Protein AF-A0A2N5C6W9-F1 (afdb_monomer)

Foldseek 3Di:
DDLLVVLVHDLVLLCQLCVVVLVVDDPVVSVVVSNVVSPDPDDSVVSNVVVVVVVVVVVLLVVLVVQLVVCLVPQAQWWKAFLVRHTQAGDDSVVQWGQHPVGTDHSDSVVSSCCVVRRMDTHHPPPD

Structure (mmCIF, N/CA/C/O backbone):
data_AF-A0A2N5C6W9-F1
#
_entry.id   AF-A0A2N5C6W9-F1
#
loop_
_atom_site.group_PDB
_atom_site.id
_atom_site.type_symbol
_atom_site.label_atom_id
_atom_site.label_alt_id
_atom_site.label_comp_id
_atom_site.label_asym_id
_atom_site.label_entity_id
_atom_site.label_seq_id
_atom_site.pdbx_PDB_ins_code
_atom_site.Cartn_x
_atom_site.Cartn_y
_atom_site.Cartn_z
_atom_site.occupancy
_atom_site.B_iso_or_equiv
_atom_site.auth_seq_id
_atom_site.auth_comp_id
_atom_site.auth_asym_id
_atom_site.auth_atom_id
_atom_site.pdbx_PDB_model_num
ATOM 1 N N . MET A 1 1 ? 22.015 11.007 -34.668 1.00 46.06 1 MET A N 1
ATOM 2 C CA . MET A 1 1 ? 20.702 10.447 -34.267 1.00 46.06 1 MET A CA 1
ATOM 3 C C . MET A 1 1 ? 20.362 9.258 -35.159 1.00 46.06 1 MET A C 1
ATOM 5 O O . MET A 1 1 ? 20.456 9.406 -36.367 1.00 46.06 1 MET A O 1
ATOM 9 N N . GLY A 1 2 ? 19.980 8.099 -34.604 1.00 60.91 2 GLY A N 1
ATOM 10 C CA . GLY A 1 2 ? 19.271 7.077 -35.393 1.00 60.91 2 GLY A CA 1
ATOM 11 C C . GLY A 1 2 ? 19.772 5.633 -35.333 1.00 60.91 2 GLY A C 1
ATOM 12 O O . GLY A 1 2 ? 19.693 4.970 -36.352 1.00 60.91 2 GLY A O 1
ATOM 13 N N . ILE A 1 3 ? 20.265 5.115 -34.203 1.00 66.38 3 ILE A N 1
ATOM 14 C CA . ILE A 1 3 ? 20.408 3.650 -34.047 1.00 66.38 3 ILE A CA 1
ATOM 15 C C . ILE A 1 3 ? 19.086 3.041 -33.568 1.00 66.38 3 ILE A C 1
ATOM 17 O O . ILE A 1 3 ? 18.529 2.205 -34.262 1.00 66.38 3 ILE A O 1
ATOM 21 N N . ALA A 1 4 ? 18.508 3.533 -32.466 1.00 62.47 4 ALA A N 1
ATOM 22 C CA . ALA A 1 4 ? 17.215 3.041 -31.971 1.00 62.47 4 ALA A CA 1
ATOM 23 C C . ALA A 1 4 ? 16.083 3.206 -33.007 1.00 62.47 4 ALA A C 1
ATOM 25 O O . ALA A 1 4 ? 15.362 2.254 -33.295 1.00 62.47 4 ALA A O 1
ATOM 26 N N . LYS A 1 5 ? 16.018 4.375 -33.666 1.00 70.44 5 LYS A N 1
ATOM 27 C CA . LYS A 1 5 ? 15.020 4.669 -34.711 1.00 70.44 5 LYS A CA 1
ATOM 28 C C . LYS A 1 5 ? 15.130 3.741 -35.932 1.00 70.44 5 LYS A C 1
ATOM 30 O O . LYS A 1 5 ? 14.106 3.394 -36.503 1.00 70.44 5 LYS A O 1
ATOM 35 N N . ARG A 1 6 ? 16.343 3.304 -36.313 1.00 74.12 6 ARG A N 1
ATOM 36 C CA . ARG A 1 6 ? 16.548 2.329 -37.409 1.00 74.12 6 ARG A CA 1
ATOM 37 C C . ARG A 1 6 ? 15.983 0.947 -37.084 1.00 74.12 6 ARG A C 1
ATOM 39 O O . ARG A 1 6 ? 15.657 0.208 -37.999 1.00 74.12 6 ARG A O 1
ATOM 46 N N . HIS A 1 7 ? 15.853 0.624 -35.801 1.00 70.00 7 HIS A N 1
ATOM 47 C CA . HIS A 1 7 ? 15.268 -0.624 -35.317 1.00 70.00 7 HIS A CA 1
ATOM 48 C C . HIS A 1 7 ? 13.817 -0.448 -34.835 1.00 70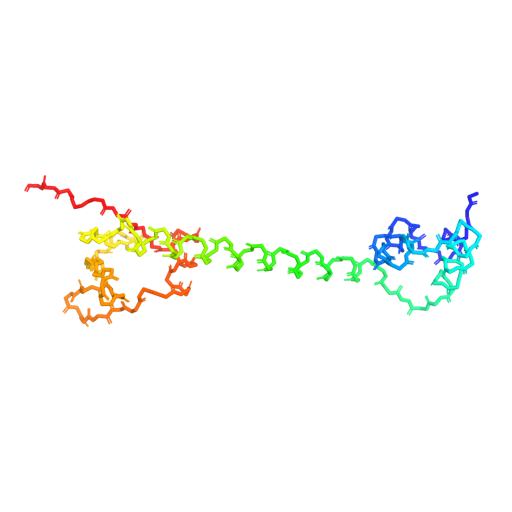.00 7 HIS A C 1
ATOM 50 O O . HIS A 1 7 ? 13.327 -1.285 -34.086 1.00 70.00 7 HIS A O 1
ATOM 56 N N . GLY A 1 8 ? 13.144 0.653 -35.202 1.00 71.81 8 GLY A N 1
ATOM 57 C CA . GLY A 1 8 ? 11.753 0.917 -34.810 1.00 71.81 8 GLY A CA 1
ATOM 58 C C . GLY A 1 8 ? 11.542 1.193 -33.315 1.00 71.81 8 GLY A C 1
ATOM 59 O O . GLY A 1 8 ? 10.410 1.176 -32.849 1.00 71.81 8 GLY A O 1
ATOM 60 N N . LYS A 1 9 ? 12.611 1.456 -32.552 1.00 79.00 9 LYS A N 1
ATOM 61 C CA . LYS A 1 9 ? 12.568 1.619 -31.091 1.00 79.00 9 LYS A CA 1
ATOM 62 C C . LYS A 1 9 ? 12.795 3.058 -30.662 1.00 79.00 9 LYS A C 1
ATOM 64 O O . LYS A 1 9 ? 13.552 3.806 -31.294 1.00 79.00 9 LYS A O 1
ATOM 69 N N . ARG A 1 10 ? 12.206 3.437 -29.528 1.00 80.75 10 ARG A N 1
ATOM 70 C CA . ARG A 1 10 ? 12.469 4.727 -28.886 1.00 80.75 10 ARG A CA 1
ATOM 71 C C . ARG A 1 10 ? 13.712 4.618 -28.010 1.00 80.75 10 ARG A C 1
ATOM 73 O O . ARG A 1 10 ? 13.838 3.726 -27.179 1.00 80.75 10 ARG A O 1
ATOM 80 N N . LEU A 1 11 ? 14.644 5.549 -28.207 1.00 81.00 11 LEU A N 1
ATOM 81 C CA . LEU A 1 11 ? 15.864 5.638 -27.400 1.00 81.00 11 LEU A CA 1
ATOM 82 C C . LEU A 1 11 ? 15.546 5.881 -25.915 1.00 81.00 11 LEU A C 1
ATOM 84 O O . LEU A 1 11 ? 16.245 5.369 -25.049 1.00 81.00 11 LEU A O 1
ATOM 88 N N . GLU A 1 12 ? 14.486 6.643 -25.655 1.00 82.38 12 GLU A N 1
ATOM 89 C CA . GLU A 1 12 ? 1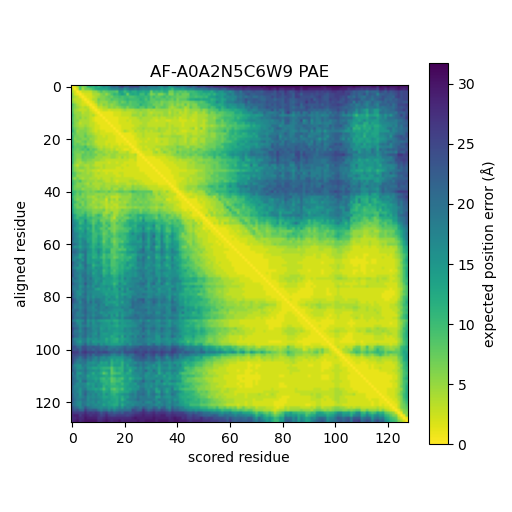3.977 6.958 -24.321 1.00 82.38 12 GLU A CA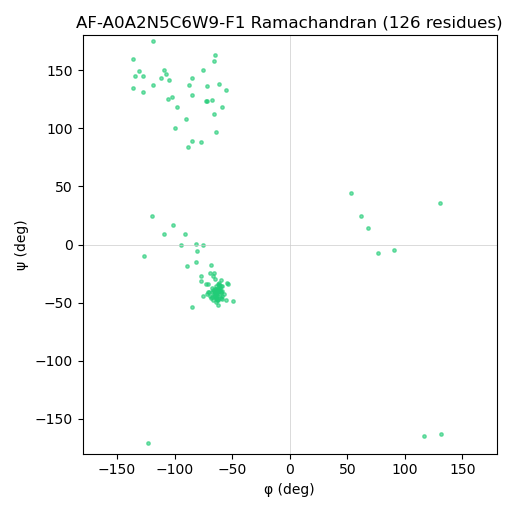 1
ATOM 90 C C . GLU A 1 12 ? 13.567 5.699 -23.546 1.00 82.38 12 GLU A C 1
ATOM 92 O O . GLU A 1 12 ? 14.004 5.524 -22.413 1.00 82.38 12 GLU A O 1
ATOM 97 N N . ASP A 1 13 ? 12.836 4.773 -24.172 1.00 80.25 13 ASP A N 1
ATOM 98 C CA . ASP A 1 13 ? 12.396 3.531 -23.520 1.00 80.25 13 ASP A CA 1
ATOM 99 C C . ASP A 1 13 ? 13.591 2.633 -23.164 1.00 80.25 13 ASP A C 1
ATOM 101 O O . ASP A 1 13 ? 13.658 2.076 -22.069 1.00 80.25 13 ASP A O 1
ATOM 105 N N . ILE A 1 14 ? 14.590 2.550 -24.051 1.00 80.62 14 ILE A N 1
ATOM 106 C CA . ILE A 1 14 ? 15.840 1.813 -23.800 1.00 80.62 14 ILE A CA 1
ATOM 107 C C . ILE A 1 14 ? 16.611 2.448 -22.632 1.00 80.62 14 ILE A C 1
ATOM 109 O O . ILE A 1 14 ? 17.088 1.742 -21.740 1.00 80.62 14 ILE A O 1
ATOM 113 N N . ALA A 1 15 ? 16.733 3.779 -22.629 1.00 83.12 15 ALA A N 1
ATOM 114 C CA . ALA A 1 15 ? 17.447 4.512 -21.590 1.00 83.12 15 ALA A CA 1
ATOM 115 C C . ALA A 1 15 ? 16.758 4.388 -20.223 1.00 83.12 15 ALA A C 1
ATOM 117 O O . ALA A 1 15 ? 17.430 4.172 -19.215 1.00 83.12 15 ALA A O 1
ATOM 118 N N . THR A 1 16 ? 15.428 4.458 -20.187 1.00 82.31 16 THR A N 1
ATOM 119 C CA . THR A 1 16 ? 14.624 4.311 -18.968 1.00 82.31 16 THR A CA 1
ATOM 120 C C . THR A 1 16 ? 14.660 2.876 -18.447 1.00 82.31 16 THR A C 1
ATOM 122 O O . THR A 1 16 ? 14.908 2.656 -17.260 1.00 82.31 16 THR A O 1
ATOM 125 N N . ALA A 1 17 ? 14.516 1.878 -19.324 1.00 81.62 17 ALA A N 1
ATOM 126 C CA . ALA A 1 17 ? 14.558 0.468 -18.943 1.00 81.62 17 ALA A CA 1
ATOM 127 C C . ALA A 1 17 ? 15.904 0.057 -18.322 1.00 81.62 17 ALA A C 1
ATOM 129 O O . ALA A 1 17 ? 15.925 -0.778 -17.417 1.00 81.62 17 ALA A O 1
ATOM 130 N N . PHE A 1 18 ? 17.020 0.653 -18.750 1.00 83.94 18 PHE A N 1
ATOM 131 C CA . PHE A 1 18 ? 18.371 0.275 -18.311 1.00 83.94 18 PHE A CA 1
ATOM 132 C C . PHE A 1 18 ? 19.137 1.406 -17.610 1.00 83.94 18 PHE A C 1
ATOM 134 O O . PHE A 1 18 ? 20.367 1.376 -17.566 1.00 83.94 18 PHE A O 1
ATOM 141 N N . ARG A 1 19 ? 18.424 2.378 -17.026 1.00 84.31 19 ARG A N 1
ATOM 142 C CA . ARG A 1 19 ? 18.993 3.597 -16.426 1.00 84.31 19 ARG A CA 1
ATOM 143 C C . ARG A 1 19 ? 20.147 3.333 -15.460 1.00 84.31 19 ARG A C 1
ATOM 145 O O . ARG A 1 19 ? 21.201 3.937 -15.607 1.00 84.31 19 ARG A O 1
ATOM 152 N N . GLU A 1 20 ? 19.966 2.398 -14.528 1.00 82.88 20 GLU A N 1
ATOM 153 C CA . GLU A 1 20 ? 20.975 2.043 -13.516 1.00 82.88 20 GLU A CA 1
ATOM 154 C C . GLU A 1 20 ? 22.256 1.480 -14.140 1.00 82.88 20 GLU A C 1
ATOM 156 O O . GLU A 1 20 ? 23.365 1.835 -13.748 1.00 82.88 20 GLU A O 1
ATOM 161 N N . ARG A 1 21 ? 22.116 0.633 -15.167 1.00 83.19 21 ARG A N 1
ATOM 162 C CA . ARG A 1 21 ? 23.267 0.064 -15.872 1.00 83.19 21 ARG A CA 1
ATOM 163 C C . ARG A 1 21 ? 23.960 1.106 -16.741 1.00 83.19 21 ARG A C 1
ATOM 165 O O . ARG A 1 21 ? 25.173 1.058 -16.883 1.00 83.19 21 ARG A O 1
ATOM 172 N N . LEU A 1 22 ? 23.209 2.041 -17.318 1.00 86.94 22 LEU A N 1
ATOM 173 C CA . LEU A 1 22 ? 23.764 3.134 -18.112 1.00 86.94 22 LEU A CA 1
ATOM 174 C C . LEU A 1 22 ? 24.494 4.167 -17.246 1.00 86.94 22 LEU A C 1
ATOM 176 O O . LEU A 1 22 ? 25.510 4.688 -17.691 1.00 86.94 22 LEU A O 1
ATOM 180 N N . SER A 1 23 ? 24.040 4.423 -16.013 1.00 86.06 23 SER A N 1
ATOM 181 C CA . SER A 1 23 ? 24.695 5.377 -15.104 1.00 86.06 23 SER A CA 1
ATOM 182 C C . SER A 1 23 ? 26.070 4.929 -14.607 1.00 86.06 23 SER A C 1
ATOM 184 O O . SER A 1 23 ? 26.840 5.760 -14.141 1.00 86.06 23 SER A O 1
ATOM 186 N N . THR A 1 24 ? 26.395 3.637 -14.711 1.00 89.81 24 THR A N 1
ATOM 187 C CA . THR A 1 24 ? 27.703 3.091 -14.312 1.00 89.81 24 THR A CA 1
ATOM 188 C C . THR A 1 24 ? 28.704 2.990 -15.465 1.00 89.81 24 THR A C 1
ATOM 190 O O . THR A 1 24 ? 29.804 2.487 -15.262 1.00 89.81 24 THR A O 1
ATOM 193 N N . LEU A 1 25 ? 28.321 3.378 -16.685 1.00 89.94 25 LEU A N 1
ATOM 194 C CA . LEU A 1 25 ? 29.137 3.219 -17.891 1.00 89.94 25 LEU A CA 1
ATOM 195 C C . LEU A 1 25 ? 29.685 4.564 -18.365 1.00 89.94 25 LEU A C 1
ATOM 197 O O . LEU A 1 25 ? 29.010 5.590 -18.284 1.00 89.94 25 LEU A O 1
ATOM 201 N N . SER A 1 26 ? 30.886 4.554 -18.941 1.00 88.50 26 SER A N 1
ATOM 202 C CA . SER A 1 26 ? 31.395 5.718 -19.668 1.00 88.50 26 SER A CA 1
ATOM 203 C C . SER A 1 26 ? 30.561 5.981 -20.929 1.00 88.50 26 SER A C 1
ATOM 205 O O . SER A 1 26 ? 29.936 5.074 -21.485 1.00 88.50 26 SER A O 1
ATOM 207 N N . SER A 1 27 ? 30.580 7.211 -21.451 1.00 82.94 27 SER A N 1
ATOM 208 C CA . SER A 1 27 ? 29.772 7.606 -22.620 1.00 82.94 27 SER A CA 1
ATOM 209 C C . SER A 1 27 ? 29.964 6.696 -23.844 1.00 82.94 27 SER A C 1
ATOM 211 O O . SER A 1 27 ? 29.015 6.432 -24.586 1.00 82.94 27 SER A O 1
ATOM 213 N N . ARG A 1 28 ? 31.183 6.174 -24.051 1.00 87.69 28 ARG A N 1
ATOM 214 C CA . ARG A 1 28 ? 31.502 5.249 -25.151 1.00 87.69 28 ARG A CA 1
ATOM 215 C C . ARG A 1 28 ? 30.886 3.866 -24.933 1.00 87.69 28 ARG A C 1
ATOM 217 O O . ARG A 1 28 ? 30.342 3.281 -25.870 1.00 87.69 28 ARG A O 1
ATOM 224 N N . GLU A 1 29 ? 30.948 3.357 -23.709 1.00 86.62 29 GLU A N 1
ATOM 225 C CA . GLU A 1 29 ? 30.373 2.064 -23.333 1.00 86.62 29 GLU A CA 1
ATOM 226 C C . GLU A 1 29 ? 28.846 2.118 -23.324 1.00 86.62 29 GLU A C 1
ATOM 228 O O . GLU A 1 29 ? 28.199 1.215 -23.850 1.00 86.62 29 GLU A O 1
ATOM 233 N N . ALA A 1 30 ? 28.265 3.209 -22.822 1.00 85.25 30 ALA A N 1
ATOM 234 C CA . ALA A 1 30 ? 26.831 3.457 -22.861 1.00 85.25 30 ALA A CA 1
ATOM 235 C C . ALA A 1 30 ? 26.305 3.438 -24.305 1.00 85.25 30 ALA A C 1
ATOM 237 O O . ALA A 1 30 ? 25.291 2.801 -24.588 1.00 85.25 30 ALA A O 1
ATOM 238 N N . TYR A 1 31 ? 27.025 4.055 -25.248 1.00 84.19 31 TYR A N 1
ATOM 239 C CA . TYR A 1 31 ? 26.659 4.019 -26.664 1.00 84.19 31 TYR A CA 1
ATOM 240 C C . TYR A 1 31 ? 26.720 2.604 -27.261 1.00 84.19 31 TYR A C 1
ATOM 242 O O . TYR A 1 31 ? 25.785 2.180 -27.946 1.00 84.19 31 TYR A O 1
ATOM 250 N N . ALA A 1 32 ? 27.791 1.851 -26.990 1.00 87.06 32 ALA A N 1
ATOM 251 C CA . ALA A 1 32 ? 27.923 0.466 -27.447 1.00 87.06 32 ALA A CA 1
ATOM 252 C C . ALA A 1 32 ? 26.829 -0.439 -26.853 1.00 87.06 32 ALA A C 1
ATOM 254 O O . ALA A 1 32 ? 26.268 -1.288 -27.549 1.00 87.06 32 ALA A O 1
ATOM 255 N N . TYR A 1 33 ? 26.477 -0.209 -25.590 1.00 85.00 33 TYR A N 1
ATOM 256 C CA . TYR A 1 33 ? 25.433 -0.934 -24.881 1.00 85.00 33 TYR A CA 1
ATOM 257 C C . TYR A 1 33 ? 24.036 -0.622 -25.431 1.00 85.00 33 TYR A C 1
ATOM 259 O O . TYR A 1 33 ? 23.281 -1.535 -25.749 1.00 85.00 33 TYR A O 1
ATOM 267 N N . ILE A 1 34 ? 23.707 0.651 -25.663 1.00 85.19 34 ILE A N 1
ATOM 268 C CA . ILE A 1 34 ? 22.448 1.043 -26.319 1.00 85.19 34 ILE A CA 1
ATOM 269 C C . ILE A 1 34 ? 22.356 0.433 -27.721 1.00 85.19 34 ILE A C 1
ATOM 271 O O . ILE A 1 34 ? 21.293 -0.041 -28.119 1.00 85.19 34 ILE A O 1
ATOM 275 N N . ARG A 1 35 ? 23.462 0.410 -28.475 1.00 84.12 35 ARG A N 1
ATOM 276 C CA . ARG A 1 35 ? 23.502 -0.206 -29.806 1.00 84.12 35 ARG A CA 1
ATOM 277 C C . ARG A 1 35 ? 23.239 -1.710 -29.750 1.00 84.12 35 ARG A C 1
ATOM 279 O O . ARG A 1 35 ? 22.489 -2.204 -30.587 1.00 84.12 35 ARG A O 1
ATOM 286 N N . SER A 1 36 ? 23.816 -2.423 -28.783 1.00 85.94 36 SER A N 1
ATOM 287 C CA . SER A 1 36 ? 23.569 -3.860 -28.629 1.00 85.94 36 SER A CA 1
ATOM 288 C C . SER A 1 36 ? 22.125 -4.147 -28.208 1.00 85.94 36 SER A C 1
ATOM 290 O O . SER A 1 36 ? 21.523 -5.083 -28.723 1.00 85.94 36 SER A O 1
ATOM 292 N N . LEU A 1 37 ? 21.531 -3.311 -27.350 1.00 84.56 37 LEU A N 1
ATOM 293 C CA . LEU A 1 37 ? 20.124 -3.417 -26.949 1.00 84.56 37 LEU A CA 1
ATOM 294 C C . LEU A 1 37 ? 19.160 -3.116 -28.102 1.00 84.56 37 LEU A C 1
ATOM 296 O O . LEU A 1 37 ? 18.180 -3.834 -28.286 1.00 84.56 37 LEU A O 1
ATOM 300 N N . ALA A 1 38 ? 19.447 -2.102 -28.921 1.00 81.94 38 ALA A N 1
ATOM 301 C CA . ALA A 1 38 ? 18.608 -1.744 -30.062 1.00 81.94 38 ALA A CA 1
ATOM 302 C C . ALA A 1 38 ? 18.461 -2.895 -31.076 1.00 81.94 38 ALA A C 1
ATOM 304 O O . ALA A 1 38 ? 17.399 -3.027 -31.685 1.00 81.94 38 ALA A O 1
ATOM 305 N N . ALA A 1 39 ? 19.477 -3.754 -31.202 1.00 81.81 39 ALA A N 1
ATOM 306 C CA . ALA A 1 39 ? 19.468 -4.917 -32.088 1.00 81.81 39 ALA A CA 1
ATOM 307 C C . ALA A 1 39 ? 18.733 -6.155 -31.524 1.00 81.81 39 ALA A C 1
ATOM 309 O O . ALA A 1 39 ? 18.435 -7.065 -32.289 1.00 81.81 39 ALA A O 1
ATOM 310 N N . LYS A 1 40 ? 18.431 -6.214 -30.218 1.00 81.50 40 LYS A N 1
ATOM 311 C CA . LYS A 1 40 ? 17.757 -7.366 -29.577 1.00 81.50 40 LYS A CA 1
ATOM 312 C C . LYS A 1 40 ? 16.244 -7.291 -29.695 1.00 81.50 40 LYS A C 1
ATOM 314 O O . LYS A 1 40 ? 15.703 -6.209 -29.524 1.00 81.50 40 LYS A O 1
ATOM 319 N N . ASP A 1 41 ? 15.550 -8.406 -29.878 1.00 78.44 41 ASP A N 1
ATOM 320 C CA . ASP A 1 41 ? 14.083 -8.427 -29.877 1.00 78.44 41 ASP A CA 1
ATOM 321 C C . ASP A 1 41 ?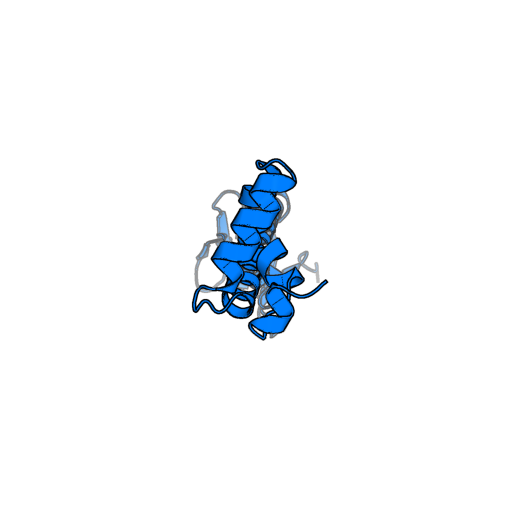 13.524 -8.340 -28.443 1.00 78.44 41 ASP A C 1
ATOM 323 O O . ASP A 1 41 ? 13.393 -9.336 -27.737 1.00 78.44 41 ASP A O 1
ATOM 327 N N . LEU A 1 42 ? 13.327 -7.112 -27.961 1.00 78.62 42 LEU A N 1
ATOM 328 C CA . LEU A 1 42 ? 12.838 -6.800 -26.620 1.00 78.62 42 LEU A CA 1
ATOM 329 C C . LEU A 1 42 ? 11.786 -5.699 -26.714 1.00 78.62 42 LEU A C 1
ATOM 331 O O . LEU A 1 42 ? 12.013 -4.673 -27.366 1.00 78.62 42 LEU A O 1
ATOM 335 N N . ASP A 1 43 ? 10.684 -5.885 -25.992 1.00 81.31 43 ASP A N 1
ATOM 336 C CA . ASP A 1 43 ? 9.669 -4.857 -25.791 1.00 81.31 43 ASP A CA 1
ATOM 337 C C . ASP A 1 43 ? 10.064 -3.951 -24.616 1.00 81.31 43 ASP A C 1
ATOM 339 O O . ASP A 1 43 ? 9.759 -4.195 -23.445 1.00 81.31 43 ASP A O 1
ATOM 343 N N . PHE A 1 44 ? 10.811 -2.896 -24.933 1.00 78.69 44 PHE A N 1
ATOM 344 C CA . PHE A 1 44 ? 11.267 -1.924 -23.941 1.00 78.69 44 PHE A CA 1
ATOM 345 C C . PHE A 1 44 ? 10.107 -1.149 -23.308 1.00 78.69 44 PHE A C 1
ATOM 347 O O . PHE A 1 44 ? 10.215 -0.778 -22.140 1.00 78.69 44 PHE A O 1
ATOM 354 N N . ALA A 1 45 ? 8.999 -0.947 -24.028 1.00 74.69 45 ALA A N 1
ATOM 355 C CA . ALA A 1 45 ? 7.825 -0.270 -23.491 1.00 74.69 45 ALA A CA 1
ATOM 356 C C . ALA A 1 45 ? 7.167 -1.126 -22.401 1.00 74.69 45 ALA A C 1
ATOM 358 O O . ALA A 1 45 ? 6.926 -0.630 -21.300 1.00 74.69 45 ALA A O 1
ATOM 359 N N . ALA A 1 46 ? 6.997 -2.430 -22.640 1.00 75.00 46 ALA A N 1
ATOM 360 C CA . ALA A 1 46 ? 6.502 -3.362 -21.628 1.00 75.00 46 ALA A CA 1
ATOM 361 C C . ALA A 1 46 ? 7.418 -3.433 -20.392 1.00 75.00 46 ALA A C 1
ATOM 363 O O . ALA A 1 46 ? 6.930 -3.466 -19.261 1.00 75.00 46 ALA A O 1
ATOM 364 N N . ILE A 1 47 ? 8.745 -3.396 -20.578 1.00 78.88 47 ILE A N 1
ATOM 365 C CA . ILE A 1 47 ? 9.711 -3.375 -19.464 1.00 78.88 47 ILE A CA 1
ATOM 366 C C . ILE A 1 47 ? 9.566 -2.093 -18.632 1.00 78.88 47 ILE A C 1
ATOM 368 O O . ILE A 1 47 ? 9.562 -2.162 -17.401 1.00 78.88 47 ILE A O 1
ATOM 372 N N . VAL A 1 48 ? 9.442 -0.928 -19.276 1.00 79.44 48 VAL A N 1
ATOM 373 C CA . VAL A 1 48 ? 9.244 0.356 -18.583 1.00 79.44 48 VAL A CA 1
ATOM 374 C C . VAL A 1 48 ? 7.915 0.356 -17.829 1.00 79.44 48 VAL A C 1
ATOM 376 O O . VAL A 1 48 ? 7.909 0.616 -16.627 1.00 79.44 48 VAL A O 1
ATOM 379 N N . SER A 1 49 ? 6.811 -0.027 -18.475 1.00 75.75 49 SER A N 1
ATOM 380 C CA . SER A 1 49 ? 5.496 -0.105 -17.827 1.00 75.75 49 SER A CA 1
ATOM 381 C C . SER A 1 49 ? 5.471 -1.100 -16.663 1.00 75.75 49 SER A C 1
ATOM 383 O O . SER A 1 49 ? 4.875 -0.817 -15.625 1.00 75.75 49 SER A O 1
ATOM 385 N N . GLY A 1 50 ? 6.163 -2.237 -16.782 1.00 76.25 50 GLY A N 1
ATOM 386 C CA . GLY A 1 50 ? 6.316 -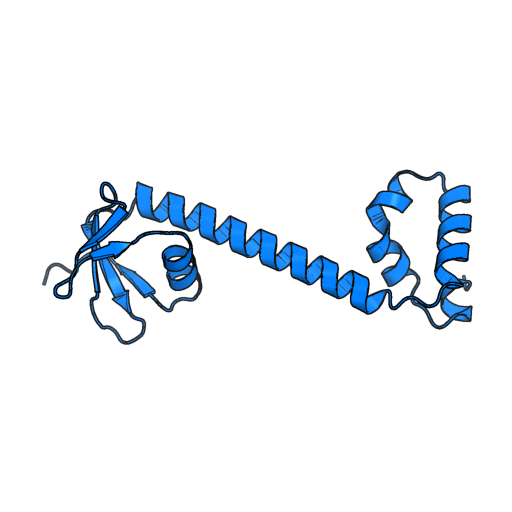3.203 -15.694 1.00 76.25 50 GLY A CA 1
ATOM 387 C C . GLY A 1 50 ? 7.084 -2.631 -14.498 1.00 76.25 50 GLY A C 1
ATOM 388 O O . GLY A 1 50 ? 6.667 -2.810 -13.352 1.00 76.25 50 GLY A O 1
ATOM 389 N N . LYS A 1 51 ? 8.168 -1.883 -14.746 1.00 77.69 51 LYS A N 1
ATOM 390 C CA . LYS A 1 51 ? 8.929 -1.192 -13.692 1.00 77.69 51 LYS A CA 1
ATOM 391 C C . LYS A 1 51 ? 8.107 -0.102 -13.013 1.00 77.69 51 LYS A C 1
ATOM 393 O O . LYS A 1 51 ? 8.103 -0.026 -11.788 1.00 77.69 51 LYS A O 1
ATOM 398 N N . GLU A 1 52 ? 7.380 0.706 -13.776 1.00 77.25 52 GLU A N 1
ATOM 399 C CA . GLU A 1 52 ? 6.486 1.723 -13.219 1.00 77.25 52 GLU A CA 1
ATOM 400 C C . GLU A 1 52 ? 5.360 1.102 -12.388 1.00 77.25 52 GLU A C 1
ATOM 402 O O . GLU A 1 52 ? 5.052 1.601 -11.306 1.00 77.25 52 GLU A O 1
ATOM 407 N N . GLY A 1 53 ? 4.784 -0.014 -12.845 1.00 71.56 53 GLY A N 1
ATOM 408 C CA . GLY A 1 53 ? 3.789 -0.776 -12.093 1.00 71.56 53 GLY A CA 1
ATOM 409 C C . GLY A 1 53 ? 4.340 -1.305 -10.768 1.00 71.56 53 GLY A C 1
ATOM 410 O O . GLY A 1 53 ? 3.701 -1.150 -9.728 1.0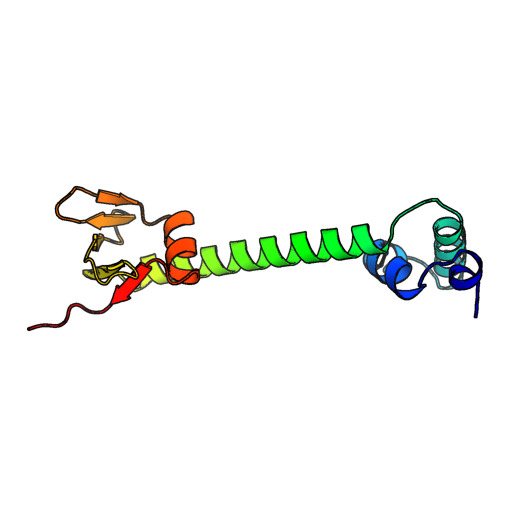0 71.56 53 GLY A O 1
ATOM 411 N N . ALA A 1 54 ? 5.557 -1.855 -10.778 1.00 74.19 54 ALA A N 1
ATOM 412 C CA . ALA A 1 54 ? 6.226 -2.330 -9.570 1.00 74.19 54 ALA A CA 1
ATOM 413 C C . ALA A 1 54 ? 6.547 -1.189 -8.589 1.00 74.19 54 ALA A C 1
ATOM 415 O O . ALA A 1 54 ? 6.320 -1.332 -7.388 1.00 74.19 54 ALA A O 1
ATOM 416 N N . ILE A 1 55 ? 7.017 -0.040 -9.090 1.00 77.62 55 ILE A N 1
ATOM 417 C CA . ILE A 1 55 ? 7.286 1.147 -8.267 1.00 77.62 55 ILE A CA 1
ATOM 418 C C . ILE A 1 55 ? 5.988 1.658 -7.640 1.00 77.62 55 ILE A C 1
ATOM 420 O O . ILE A 1 55 ? 5.950 1.865 -6.430 1.00 77.62 55 ILE A O 1
ATOM 424 N N . ARG A 1 56 ? 4.908 1.797 -8.420 1.00 76.25 56 ARG A N 1
ATOM 425 C CA . ARG A 1 56 ? 3.597 2.221 -7.902 1.00 76.25 56 ARG A CA 1
ATOM 426 C C . ARG A 1 56 ? 3.087 1.269 -6.826 1.00 76.25 56 ARG A C 1
ATOM 428 O O . ARG A 1 56 ? 2.719 1.729 -5.751 1.00 76.25 56 ARG A O 1
ATOM 435 N N . ALA A 1 57 ? 3.146 -0.041 -7.064 1.00 76.25 57 ALA A N 1
ATOM 436 C CA . ALA A 1 57 ? 2.740 -1.040 -6.078 1.00 76.25 57 ALA A CA 1
ATOM 437 C C . ALA A 1 57 ? 3.583 -0.965 -4.792 1.00 76.25 57 ALA A C 1
ATOM 439 O O . ALA A 1 57 ? 3.043 -1.066 -3.689 1.00 76.25 57 ALA A O 1
ATOM 440 N N . ALA A 1 58 ? 4.894 -0.739 -4.909 1.00 79.62 58 ALA A N 1
ATOM 441 C CA . ALA A 1 58 ? 5.774 -0.550 -3.760 1.00 79.62 58 ALA A CA 1
ATOM 442 C C . ALA A 1 58 ? 5.446 0.741 -2.990 1.00 79.62 58 ALA A C 1
ATOM 444 O O . ALA A 1 58 ? 5.382 0.723 -1.760 1.00 79.62 58 ALA A O 1
ATOM 445 N N . THR A 1 59 ? 5.182 1.846 -3.694 1.00 83.69 59 THR A N 1
ATOM 446 C CA . THR A 1 59 ? 4.758 3.115 -3.090 1.00 83.69 59 THR A CA 1
ATOM 447 C C . THR A 1 59 ? 3.415 2.974 -2.378 1.00 83.69 59 THR A C 1
ATOM 449 O O . THR A 1 59 ? 3.288 3.427 -1.243 1.00 83.69 59 THR A O 1
ATOM 452 N N . GLU A 1 60 ? 2.436 2.306 -2.990 1.00 85.31 60 GLU A N 1
ATOM 453 C CA . GLU A 1 60 ? 1.127 2.037 -2.385 1.00 85.31 60 GLU A CA 1
ATOM 454 C C . GLU A 1 60 ? 1.235 1.142 -1.147 1.00 85.31 60 GLU A C 1
ATOM 456 O O . GLU A 1 60 ? 0.593 1.396 -0.128 1.00 85.31 60 GLU A O 1
ATOM 461 N N . ALA A 1 61 ? 2.073 0.104 -1.196 1.00 85.00 61 ALA A N 1
ATOM 462 C CA . ALA A 1 61 ? 2.317 -0.749 -0.041 1.00 85.00 61 ALA A CA 1
ATOM 463 C C . ALA A 1 61 ? 2.987 0.034 1.098 1.00 85.00 61 ALA A C 1
ATOM 465 O O . ALA A 1 61 ? 2.637 -0.147 2.267 1.00 85.00 61 ALA A O 1
ATOM 466 N N . GLN A 1 62 ? 3.931 0.921 0.775 1.00 89.38 62 GLN A N 1
ATOM 467 C CA . GLN A 1 62 ? 4.601 1.748 1.770 1.00 89.38 62 GLN A CA 1
ATOM 468 C C . GLN A 1 62 ? 3.666 2.808 2.365 1.00 89.38 62 GLN A C 1
ATOM 470 O O . GLN A 1 62 ? 3.678 3.013 3.579 1.00 89.38 62 GLN A O 1
ATOM 475 N N . SER A 1 63 ? 2.817 3.447 1.557 1.00 91.06 63 SER A N 1
ATOM 476 C CA . SER A 1 63 ? 1.832 4.406 2.062 1.00 91.06 63 SER A CA 1
ATOM 477 C C . SER A 1 63 ? 0.811 3.727 2.980 1.00 91.06 63 SER A C 1
ATOM 479 O O . SER A 1 63 ? 0.515 4.259 4.051 1.00 91.06 63 SER A O 1
ATOM 481 N N . ALA A 1 64 ? 0.364 2.514 2.643 1.00 90.50 64 ALA A N 1
AT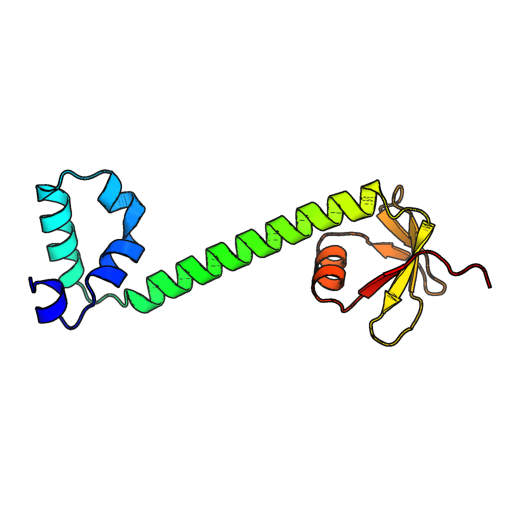OM 482 C CA . ALA A 1 64 ? -0.521 1.719 3.490 1.00 90.50 64 ALA A CA 1
ATOM 483 C C . ALA A 1 64 ? 0.138 1.328 4.826 1.00 90.50 64 ALA A C 1
ATOM 485 O O . ALA A 1 64 ? -0.519 1.370 5.867 1.00 90.50 64 ALA A O 1
ATOM 486 N N . LYS A 1 65 ? 1.439 1.000 4.832 1.00 93.06 65 LYS A N 1
ATOM 487 C CA . LYS A 1 65 ? 2.198 0.756 6.074 1.00 93.06 65 LYS A CA 1
ATOM 488 C C . LYS A 1 65 ? 2.254 2.004 6.956 1.00 93.06 65 LYS A C 1
ATOM 490 O O . LYS A 1 65 ? 1.953 1.921 8.143 1.00 93.06 65 LYS A O 1
ATOM 495 N N . ASN A 1 66 ? 2.570 3.162 6.375 1.00 94.12 66 ASN A N 1
ATOM 496 C CA . ASN A 1 66 ? 2.620 4.430 7.111 1.00 94.12 66 ASN A CA 1
ATOM 497 C C . ASN A 1 66 ? 1.244 4.801 7.696 1.00 94.12 66 ASN A C 1
ATOM 499 O O . ASN A 1 66 ? 1.142 5.295 8.825 1.00 94.12 66 ASN A O 1
ATOM 503 N N . LEU A 1 67 ? 0.173 4.531 6.944 1.00 94.31 67 LEU A N 1
ATOM 504 C CA . LEU A 1 67 ? -1.195 4.721 7.408 1.00 94.31 67 LEU A CA 1
ATOM 505 C C . LEU A 1 67 ? -1.535 3.772 8.561 1.00 94.31 67 LEU A C 1
ATOM 507 O O . LEU A 1 67 ? -2.084 4.228 9.559 1.00 94.31 67 LEU A O 1
ATOM 511 N N . LEU A 1 68 ? -1.172 2.489 8.467 1.00 95.69 68 LEU A N 1
ATOM 512 C CA . LEU A 1 68 ? -1.375 1.520 9.548 1.00 95.69 68 LEU A CA 1
ATOM 513 C C . LEU A 1 68 ? -0.722 1.993 10.852 1.00 95.69 68 LEU A C 1
ATOM 515 O O . LEU A 1 68 ? -1.382 2.020 11.889 1.00 95.69 68 LEU A O 1
ATOM 519 N N . SER A 1 69 ? 0.537 2.433 10.794 1.00 94.75 69 SER A N 1
ATOM 520 C CA . SER A 1 69 ? 1.234 2.988 11.960 1.00 94.75 69 SER A CA 1
ATOM 521 C C . SER A 1 69 ? 0.506 4.207 12.534 1.00 94.75 69 SER A C 1
ATOM 523 O O . SER A 1 69 ? 0.368 4.332 13.748 1.00 94.75 69 SER A O 1
ATOM 525 N N . SER A 1 70 ? -0.018 5.082 11.672 1.00 94.31 70 SER A N 1
ATOM 526 C CA . SER A 1 70 ? -0.791 6.255 12.097 1.00 94.31 70 SER A CA 1
ATOM 527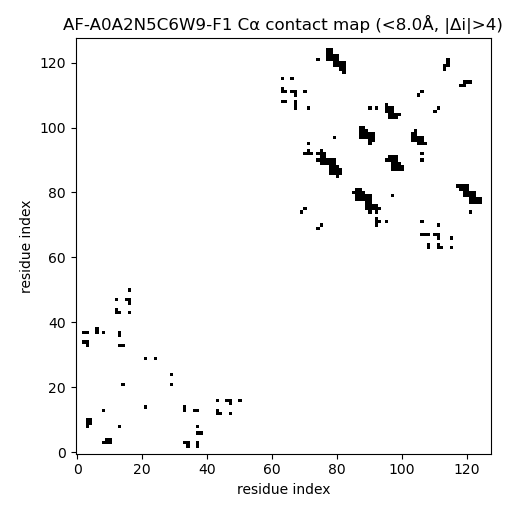 C C . SER A 1 70 ? -2.122 5.877 12.753 1.00 94.31 70 SER A C 1
ATOM 529 O O . SER A 1 70 ? -2.516 6.495 13.743 1.00 94.31 70 SER A O 1
ATOM 531 N N . ILE A 1 71 ? -2.806 4.854 12.233 1.00 93.69 71 ILE A N 1
ATOM 532 C CA . ILE A 1 71 ? -4.054 4.326 12.795 1.00 93.69 71 ILE A CA 1
ATOM 533 C C . ILE A 1 71 ? -3.796 3.783 14.199 1.00 93.69 71 ILE A C 1
ATOM 535 O O . ILE A 1 71 ? -4.459 4.212 15.143 1.00 93.69 71 ILE A O 1
ATOM 539 N N . LEU A 1 72 ? -2.802 2.905 14.351 1.00 94.12 72 LEU A N 1
ATOM 540 C CA . LEU A 1 72 ? -2.456 2.307 15.641 1.00 94.12 72 LEU A CA 1
ATOM 541 C C . LEU A 1 72 ? -2.016 3.359 16.670 1.00 94.12 72 LEU A C 1
ATOM 543 O O . LEU A 1 72 ? -2.352 3.247 17.842 1.00 94.12 72 LEU A O 1
ATOM 547 N N . ALA A 1 73 ? -1.330 4.421 16.246 1.00 92.69 73 ALA A N 1
ATOM 548 C CA . ALA A 1 73 ? -0.880 5.465 17.163 1.00 92.69 73 ALA A CA 1
ATOM 549 C C . ALA A 1 73 ? -1.988 6.441 17.604 1.00 92.69 73 ALA A C 1
ATOM 551 O O . ALA A 1 73 ? -1.901 7.006 18.690 1.00 92.69 73 ALA A O 1
ATOM 552 N N . LYS A 1 74 ? -2.994 6.708 16.756 1.00 93.06 74 LYS A N 1
ATOM 553 C CA . LYS A 1 74 ? -3.891 7.873 16.933 1.00 93.06 74 LYS A CA 1
ATOM 554 C C . LYS A 1 74 ? -5.381 7.555 16.944 1.00 93.06 74 LYS A C 1
ATOM 556 O O . LYS A 1 74 ? -6.179 8.448 17.210 1.00 93.06 74 LYS A O 1
ATOM 561 N N . SER A 1 75 ? -5.769 6.329 16.603 1.00 92.50 75 SER A N 1
ATOM 562 C CA . SER A 1 75 ? -7.175 5.999 16.337 1.00 92.50 75 SER A CA 1
ATOM 563 C C . SER A 1 75 ? -7.829 5.132 17.405 1.00 92.50 75 SER A C 1
ATOM 565 O O . SER A 1 75 ? -8.953 4.686 17.195 1.00 92.50 75 SER A O 1
ATOM 567 N N . HIS A 1 76 ? -7.169 4.904 18.544 1.00 94.25 76 HIS A N 1
ATOM 568 C CA . HIS A 1 76 ? -7.775 4.187 19.666 1.00 94.25 76 HIS A CA 1
ATOM 569 C C . HIS A 1 76 ? -9.097 4.853 20.094 1.00 94.25 76 HIS A C 1
ATOM 571 O O . HIS A 1 76 ? -9.183 6.075 20.210 1.00 94.25 76 HIS A O 1
ATOM 577 N N . GLY A 1 77 ? -10.142 4.049 20.284 1.00 92.75 77 GLY A N 1
ATOM 578 C CA . GLY A 1 77 ? -11.491 4.488 20.645 1.00 92.75 77 GLY A CA 1
ATOM 579 C C . GLY A 1 77 ? -12.316 5.093 19.501 1.00 92.75 77 GLY A C 1
ATOM 580 O O . GLY A 1 77 ? -13.512 5.334 19.683 1.00 92.75 77 GLY A O 1
ATOM 581 N N . LEU A 1 78 ? -11.734 5.321 18.317 1.00 94.75 78 LEU A N 1
ATOM 582 C CA . LEU A 1 78 ? -12.462 5.876 17.172 1.00 94.75 78 LEU A CA 1
ATOM 583 C C . LEU A 1 78 ? -13.378 4.834 16.526 1.00 94.75 78 LEU A C 1
ATOM 585 O O . LEU A 1 78 ? -13.103 3.635 16.545 1.00 94.75 78 LEU A O 1
ATOM 589 N N . THR A 1 79 ? -14.476 5.306 15.937 1.00 95.19 79 THR A N 1
ATOM 590 C CA . THR A 1 79 ? -15.473 4.449 15.289 1.00 95.19 79 THR A CA 1
ATOM 591 C C . THR A 1 79 ? -15.092 4.195 13.839 1.00 95.19 79 THR A C 1
ATOM 593 O O . THR A 1 79 ? -14.689 5.104 13.111 1.00 95.19 79 THR A O 1
ATOM 596 N N . VAL A 1 80 ? -15.244 2.950 13.416 1.00 94.75 80 VAL A N 1
ATOM 597 C CA . VAL A 1 80 ? -14.982 2.481 12.062 1.00 94.75 80 VAL A CA 1
ATOM 598 C C . VAL A 1 80 ? -16.306 2.320 11.342 1.00 94.75 80 VAL A C 1
ATOM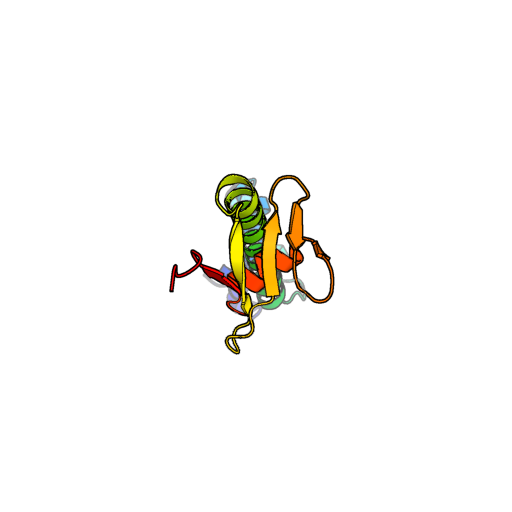 600 O O . VAL A 1 80 ? -17.196 1.626 11.825 1.00 94.75 80 VAL A O 1
ATOM 603 N N . VAL A 1 81 ? -16.432 2.940 10.177 1.00 94.69 81 VAL A N 1
ATOM 604 C CA . VAL A 1 81 ? -17.669 2.961 9.395 1.00 94.69 81 VAL A CA 1
ATOM 605 C C . VAL A 1 81 ? -17.366 2.509 7.973 1.00 94.69 81 VAL A C 1
ATOM 607 O O . VAL A 1 81 ? -16.421 3.002 7.353 1.00 94.69 81 VAL A O 1
ATOM 610 N N . LYS A 1 82 ? -18.152 1.575 7.441 1.00 93.12 82 LYS A N 1
ATOM 611 C CA . LYS A 1 82 ? -18.106 1.194 6.024 1.00 93.12 82 LYS A CA 1
ATOM 612 C C . LYS A 1 82 ? -18.538 2.358 5.135 1.00 93.12 82 LYS A C 1
ATOM 614 O O . LYS A 1 82 ? -19.185 3.305 5.574 1.00 93.12 82 LYS A O 1
ATOM 619 N N . ARG A 1 83 ? -18.211 2.271 3.848 1.00 91.56 83 ARG A N 1
ATOM 620 C CA . ARG A 1 83 ? -18.646 3.246 2.839 1.00 91.56 83 ARG A CA 1
ATOM 621 C C . ARG A 1 83 ? -20.169 3.437 2.796 1.00 91.56 83 ARG A C 1
ATOM 623 O O . ARG A 1 83 ? -20.616 4.545 2.537 1.00 91.56 83 ARG A O 1
ATOM 630 N N . ASP A 1 84 ? -20.937 2.383 3.066 1.00 91.50 84 ASP A N 1
ATOM 631 C CA . ASP A 1 84 ? -22.407 2.404 3.117 1.00 91.50 84 ASP A CA 1
ATOM 632 C C . ASP A 1 84 ? -22.988 3.063 4.387 1.00 91.50 84 ASP A C 1
ATOM 634 O O . ASP A 1 84 ? -24.202 3.160 4.525 1.00 91.50 84 ASP A O 1
ATOM 638 N N . GLY A 1 85 ? -22.142 3.530 5.314 1.00 88.88 85 GLY A N 1
ATOM 639 C CA . GLY A 1 85 ? -22.565 4.141 6.576 1.00 88.88 85 GLY A CA 1
ATOM 640 C C . GLY A 1 85 ? -22.720 3.155 7.738 1.00 88.88 85 GLY A C 1
ATOM 641 O O . GLY A 1 85 ? -22.914 3.587 8.874 1.00 88.88 85 GLY A O 1
ATOM 642 N N . THR A 1 86 ? -22.568 1.850 7.505 1.00 90.44 86 THR A N 1
ATOM 643 C CA . THR A 1 86 ? -22.660 0.831 8.558 1.00 90.44 86 THR A CA 1
ATOM 644 C C . THR A 1 86 ? -21.493 0.952 9.533 1.00 90.44 86 THR A C 1
ATOM 646 O O . THR A 1 86 ? -20.326 0.873 9.136 1.00 90.44 86 THR A O 1
ATOM 649 N N . SER A 1 87 ? -21.792 1.092 10.825 1.00 92.19 87 SER A N 1
ATOM 650 C CA . SER A 1 87 ? -20.778 1.060 11.883 1.00 92.19 87 SER A CA 1
ATOM 651 C C . SER A 1 87 ? -20.255 -0.364 12.079 1.00 92.19 87 SER A C 1
ATOM 653 O O . SER A 1 87 ? -21.025 -1.288 12.330 1.00 92.19 87 SER A O 1
ATOM 655 N N . LEU A 1 88 ? -18.939 -0.545 11.965 1.00 91.25 88 LEU A N 1
ATOM 656 C CA . LEU A 1 88 ? -18.265 -1.819 12.223 1.00 91.25 88 LEU A CA 1
ATOM 657 C C . LEU A 1 88 ? -17.835 -1.982 13.674 1.00 91.25 88 LEU A C 1
ATOM 659 O O . LEU A 1 88 ? -17.577 -3.105 14.092 1.00 91.25 88 LEU A O 1
ATOM 663 N N . GLY A 1 89 ? -17.752 -0.890 14.430 1.00 93.94 89 GLY A N 1
ATOM 664 C CA . GLY A 1 89 ? -17.301 -0.917 15.815 1.00 93.94 89 GLY A CA 1
ATOM 665 C C . GLY A 1 89 ? -16.242 0.132 16.119 1.00 93.94 89 GLY A C 1
ATOM 666 O O . GLY A 1 89 ? -16.065 1.094 15.369 1.00 93.94 89 GLY A O 1
ATOM 667 N N . ARG A 1 90 ? -15.536 -0.047 17.236 1.00 95.06 90 ARG A N 1
ATOM 668 C CA . ARG A 1 90 ? -14.493 0.875 17.711 1.00 95.06 90 ARG A CA 1
ATOM 669 C C . ARG A 1 90 ? -13.110 0.249 17.629 1.00 95.06 90 ARG A C 1
ATOM 671 O O . ARG A 1 90 ? -12.958 -0.937 17.886 1.00 95.06 90 ARG A O 1
ATOM 678 N N . ILE A 1 91 ? -12.105 1.045 17.286 1.00 96.06 91 ILE A N 1
ATOM 679 C CA . ILE A 1 91 ? -10.712 0.589 17.253 1.00 96.06 91 ILE A CA 1
ATOM 680 C C . ILE A 1 91 ? -10.197 0.425 18.679 1.00 96.06 91 ILE A C 1
ATOM 682 O O . ILE A 1 91 ? -10.146 1.387 19.442 1.00 96.06 91 ILE A O 1
ATOM 686 N N . ASP A 1 92 ? -9.720 -0.770 18.986 1.00 94.81 92 ASP A N 1
ATOM 687 C CA . ASP A 1 92 ? -8.770 -1.021 20.052 1.00 94.81 92 ASP A CA 1
ATOM 688 C C . ASP A 1 92 ? -7.369 -1.147 19.439 1.00 94.81 92 ASP A C 1
ATOM 690 O O . ASP A 1 92 ? -6.989 -2.171 18.870 1.00 94.81 92 ASP A O 1
ATOM 694 N N . ALA A 1 93 ? -6.593 -0.068 19.532 1.00 90.31 93 ALA A N 1
ATOM 695 C CA . ALA A 1 93 ? -5.229 -0.043 19.018 1.00 90.31 93 ALA A CA 1
ATOM 696 C C . ALA A 1 93 ? -4.248 -0.933 19.804 1.00 90.31 93 ALA A C 1
ATOM 698 O O . ALA A 1 93 ? -3.244 -1.356 19.233 1.00 90.31 93 ALA A O 1
ATOM 699 N N . HIS A 1 94 ? -4.525 -1.232 21.078 1.00 90.50 94 HIS A N 1
ATOM 700 C CA . HIS A 1 94 ? -3.654 -2.072 21.904 1.00 90.50 94 HIS A CA 1
ATOM 701 C C . HIS A 1 94 ? -3.805 -3.539 21.518 1.00 90.50 94 HIS A C 1
ATOM 703 O O . HIS A 1 94 ? -2.811 -4.233 21.320 1.00 90.50 94 HIS A O 1
ATOM 709 N N . ALA A 1 95 ? -5.048 -3.981 21.327 1.00 91.06 95 ALA A N 1
ATOM 710 C CA . ALA A 1 95 ? -5.355 -5.310 20.810 1.00 91.06 95 ALA A CA 1
ATOM 711 C C . ALA A 1 95 ? -5.239 -5.405 19.275 1.00 91.06 95 ALA A C 1
ATOM 713 O O . ALA A 1 95 ? -5.363 -6.491 18.717 1.00 91.06 95 ALA A O 1
ATOM 714 N N . GLN A 1 96 ? -4.993 -4.281 18.589 1.00 95.69 96 GLN A N 1
ATOM 715 C CA . GLN A 1 96 ? -4.937 -4.168 17.127 1.00 95.69 96 GLN A CA 1
ATOM 716 C C . GLN A 1 96 ? -6.190 -4.728 16.439 1.00 95.69 96 GLN A C 1
ATOM 718 O O . GLN A 1 96 ? -6.107 -5.430 15.428 1.00 95.69 96 GLN A O 1
ATOM 723 N N . VAL A 1 97 ? -7.369 -4.410 16.972 1.00 96.56 97 VAL A N 1
ATOM 724 C CA . VAL A 1 97 ? -8.656 -4.877 16.443 1.00 96.56 97 VAL A CA 1
ATOM 725 C C . VAL A 1 97 ? -9.696 -3.764 16.392 1.00 96.56 97 VAL A C 1
ATOM 727 O O . VAL A 1 97 ? -9.599 -2.749 17.070 1.00 96.56 97 VAL A O 1
ATOM 730 N N . VAL A 1 98 ? -10.721 -3.956 15.573 1.00 95.94 98 VAL A N 1
ATOM 731 C CA . VAL A 1 98 ? -11.987 -3.232 15.625 1.00 95.94 98 VAL A CA 1
ATOM 732 C C . VAL A 1 98 ? -12.974 -4.113 16.376 1.00 95.94 98 VAL A C 1
ATOM 734 O O . VAL A 1 98 ? -13.273 -5.215 15.924 1.00 95.94 98 VAL A O 1
ATOM 737 N N . MET A 1 99 ? -13.470 -3.629 17.509 1.00 95.00 99 MET A N 1
ATOM 738 C CA . MET A 1 99 ? -14.447 -4.297 18.364 1.00 95.00 99 MET A CA 1
ATOM 739 C C . MET A 1 99 ? -15.859 -3.897 17.934 1.00 95.00 99 MET A C 1
ATOM 741 O O . MET A 1 99 ? -16.269 -2.750 18.141 1.00 95.00 99 MET A O 1
ATOM 745 N N . GLY A 1 100 ? -16.586 -4.824 17.311 1.00 90.31 100 GLY A N 1
ATOM 746 C CA . GLY A 1 100 ? -17.953 -4.636 16.827 1.00 90.31 100 GLY A CA 1
ATOM 747 C C . GLY A 1 100 ? -18.958 -5.582 17.479 1.00 90.31 100 GLY A C 1
ATOM 748 O O . GLY A 1 100 ? -18.595 -6.492 18.220 1.00 90.31 100 GLY A O 1
ATOM 749 N N . GLN A 1 101 ? -20.243 -5.400 17.162 1.00 80.00 101 GLN A N 1
ATOM 750 C CA . GLN A 1 101 ? -21.312 -6.270 17.679 1.00 80.00 101 GLN A CA 1
ATOM 751 C C . GLN A 1 101 ? -21.232 -7.712 17.149 1.00 80.00 101 GLN A C 1
ATOM 753 O O . GLN A 1 101 ? -21.665 -8.634 17.827 1.00 80.00 101 GLN A O 1
ATOM 758 N N . GLY A 1 102 ? -20.660 -7.910 15.957 1.00 80.50 102 GLY A N 1
ATOM 759 C CA . GLY A 1 102 ? -20.473 -9.230 15.341 1.00 80.50 102 GLY A CA 1
ATOM 760 C C . GLY A 1 102 ? -19.135 -9.904 15.664 1.00 80.50 102 GLY A C 1
ATOM 761 O O . GLY A 1 102 ? -18.802 -10.896 15.023 1.00 80.50 102 GLY A O 1
ATOM 762 N N . GLY A 1 103 ? -18.346 -9.352 16.593 1.00 88.56 103 GLY A N 1
ATOM 763 C CA . GLY A 1 103 ? -17.006 -9.833 16.936 1.00 88.56 103 GLY A CA 1
ATOM 764 C C . GLY A 1 103 ? -15.899 -8.820 16.633 1.00 88.56 103 GLY A C 1
ATOM 765 O O . GLY A 1 103 ? -16.154 -7.628 16.440 1.00 88.56 103 GLY A O 1
ATOM 766 N N . SER A 1 104 ? -14.654 -9.300 16.623 1.00 91.75 104 SER A N 1
ATOM 767 C CA . SER A 1 104 ? -13.465 -8.478 16.398 1.00 91.75 104 SER A CA 1
ATOM 768 C C . SER A 1 104 ? -12.883 -8.665 14.994 1.00 91.75 104 SER A C 1
ATOM 770 O O . SER A 1 104 ? -12.836 -9.769 14.452 1.00 91.75 104 SER A O 1
ATOM 772 N N . PHE A 1 105 ? -12.413 -7.567 14.400 1.00 92.19 105 PHE A N 1
ATOM 773 C CA . PHE A 1 105 ? -11.738 -7.566 13.098 1.00 92.19 105 PHE A CA 1
ATOM 774 C C . PHE A 1 105 ? -10.310 -7.037 13.237 1.00 92.19 105 PHE A C 1
ATOM 776 O O . PHE A 1 105 ? -10.117 -6.028 13.905 1.00 92.19 105 PHE A O 1
ATOM 783 N N . PRO A 1 106 ? -9.299 -7.636 12.595 1.00 95.81 106 PRO A N 1
ATOM 784 C CA . PRO A 1 106 ? -7.914 -7.203 12.765 1.00 95.81 106 PRO A CA 1
ATOM 785 C C . PRO A 1 106 ? -7.621 -5.853 12.090 1.00 95.81 106 PRO A C 1
ATOM 787 O O . PRO A 1 106 ? -7.954 -5.631 10.923 1.00 95.81 106 PRO A O 1
ATOM 790 N N . VAL A 1 107 ? -6.898 -4.982 12.795 1.00 95.81 107 VAL A N 1
ATOM 791 C CA . VAL A 1 107 ? -6.303 -3.741 12.278 1.00 95.81 107 VAL A CA 1
ATOM 792 C C . VAL A 1 107 ? -4.917 -4.074 11.730 1.00 95.81 107 VAL A C 1
ATOM 794 O O . VAL A 1 107 ? -3.900 -3.957 12.405 1.00 95.81 107 VAL A O 1
ATOM 797 N N . ASN A 1 108 ? -4.883 -4.540 10.483 1.00 95.06 108 ASN A N 1
ATOM 798 C CA . ASN A 1 108 ? -3.661 -4.936 9.780 1.00 95.06 108 ASN A CA 1
ATOM 799 C C . ASN A 1 108 ? -3.491 -4.167 8.457 1.00 95.06 108 ASN A C 1
ATOM 801 O O . ASN A 1 108 ? -4.241 -3.240 8.147 1.00 95.06 108 ASN A O 1
ATOM 805 N N . LEU A 1 109 ? -2.515 -4.562 7.633 1.00 93.31 109 LEU A N 1
ATOM 806 C CA . LEU A 1 109 ? -2.252 -3.887 6.360 1.00 93.31 109 LEU A CA 1
ATOM 807 C C . LEU A 1 109 ? -3.467 -3.892 5.415 1.00 93.31 109 LEU A C 1
ATOM 809 O O . LEU A 1 109 ? -3.714 -2.893 4.746 1.00 93.31 109 LEU A O 1
ATOM 813 N N . ARG A 1 110 ? -4.271 -4.967 5.393 1.00 93.31 110 ARG A N 1
ATOM 814 C CA . ARG A 1 110 ? -5.495 -5.018 4.572 1.00 93.31 110 ARG A CA 1
ATOM 815 C C . ARG A 1 110 ? -6.522 -3.992 5.041 1.00 93.31 110 ARG A C 1
ATOM 817 O O . ARG A 1 110 ? -7.159 -3.356 4.206 1.00 93.31 110 ARG A O 1
ATOM 824 N N . PHE A 1 111 ? -6.647 -3.796 6.354 1.00 95.00 111 PHE A N 1
ATOM 825 C CA . PHE A 1 111 ? -7.495 -2.748 6.918 1.00 95.00 111 PHE A CA 1
ATOM 826 C C . PHE A 1 111 ? -7.016 -1.354 6.498 1.00 95.00 111 PHE A C 1
ATOM 828 O O . PHE A 1 111 ? -7.806 -0.564 5.987 1.00 95.00 111 PHE A O 1
ATOM 835 N N . ALA A 1 112 ? -5.717 -1.068 6.622 1.00 95.38 112 ALA A N 1
ATOM 836 C CA . ALA A 1 112 ? -5.155 0.213 6.191 1.00 95.38 112 ALA A CA 1
ATOM 837 C C . ALA A 1 112 ? -5.376 0.465 4.688 1.00 95.38 112 ALA A C 1
ATOM 839 O O . ALA A 1 112 ? -5.783 1.557 4.301 1.00 95.38 112 ALA A O 1
ATOM 840 N N . MET A 1 113 ? -5.215 -0.557 3.841 1.00 94.12 113 MET A N 1
ATOM 841 C CA . MET A 1 113 ? -5.540 -0.455 2.415 1.00 94.12 113 MET A CA 1
ATOM 842 C C . MET A 1 113 ? -7.032 -0.183 2.172 1.00 94.12 113 MET A C 1
ATOM 844 O O . MET A 1 113 ? -7.368 0.610 1.296 1.00 94.12 113 MET A O 1
ATOM 848 N N . ALA A 1 114 ? -7.936 -0.804 2.936 1.00 93.94 114 ALA A N 1
ATOM 849 C CA . ALA A 1 114 ? -9.373 -0.544 2.834 1.00 93.94 114 ALA A CA 1
ATOM 850 C C . ALA A 1 114 ? -9.728 0.900 3.231 1.00 93.94 114 ALA A C 1
ATOM 852 O O . ALA A 1 114 ? -10.587 1.519 2.597 1.00 93.94 114 ALA A O 1
ATOM 853 N N . VAL A 1 115 ? -9.032 1.463 4.225 1.00 94.38 115 VAL A N 1
ATOM 854 C CA . VAL A 1 115 ? -9.148 2.881 4.598 1.00 94.38 115 VAL A CA 1
ATOM 855 C C . VAL A 1 115 ? -8.612 3.784 3.485 1.00 94.38 115 VAL A C 1
ATOM 857 O O . VAL A 1 115 ? -9.305 4.701 3.057 1.00 94.38 115 VAL A O 1
ATOM 860 N N . GLN A 1 116 ? -7.428 3.488 2.944 1.00 93.44 116 GLN A N 1
ATOM 861 C CA . GLN A 1 116 ? -6.823 4.240 1.837 1.00 93.44 116 GLN A CA 1
ATOM 862 C C . GLN A 1 116 ? -7.703 4.241 0.576 1.00 93.44 116 GLN A C 1
ATOM 864 O O . GLN A 1 116 ? -7.782 5.245 -0.124 1.00 93.44 116 GLN A O 1
ATOM 869 N N . LYS A 1 117 ? -8.409 3.136 0.304 1.00 92.62 117 LYS A N 1
ATOM 870 C CA . LYS A 1 117 ? -9.373 3.004 -0.803 1.00 92.62 117 LYS A CA 1
ATOM 871 C C . LYS A 1 117 ? -10.754 3.599 -0.489 1.00 92.62 117 LYS A C 1
ATOM 873 O O . LYS A 1 117 ? -11.672 3.478 -1.303 1.00 92.62 117 LYS A O 1
ATOM 878 N N . GLY A 1 118 ? -10.956 4.172 0.700 1.00 92.62 118 GLY A N 1
ATOM 879 C CA . GLY A 1 118 ? -12.239 4.728 1.141 1.00 92.62 118 GLY A CA 1
ATOM 880 C C . GLY A 1 118 ? -13.366 3.693 1.221 1.00 92.62 118 GLY A C 1
ATOM 881 O O . GLY A 1 118 ? -14.535 4.029 1.043 1.00 92.62 118 GLY A O 1
ATOM 882 N N . GLN A 1 119 ? -13.040 2.410 1.387 1.00 93.88 119 GLN A N 1
ATOM 883 C CA . GLN A 1 119 ? -14.030 1.358 1.654 1.00 93.88 119 GLN A CA 1
ATOM 884 C C . GLN A 1 119 ? -14.489 1.405 3.113 1.00 93.88 119 GLN A C 1
ATOM 886 O O . GLN A 1 119 ? -15.610 1.014 3.438 1.00 93.88 119 GLN A O 1
ATOM 891 N N . VAL A 1 120 ? -13.609 1.906 3.976 1.00 94.06 120 VAL A N 1
ATOM 892 C CA . VAL A 1 120 ? -13.817 2.090 5.403 1.00 94.06 120 VAL A CA 1
ATOM 893 C C . VAL A 1 120 ? -13.319 3.483 5.783 1.00 94.06 120 VAL A C 1
ATOM 895 O O . VAL A 1 120 ? -12.344 3.975 5.223 1.00 94.06 120 VAL A O 1
ATOM 898 N N . THR A 1 121 ? -13.981 4.130 6.734 1.00 94.62 121 THR A N 1
ATOM 899 C CA . THR A 1 121 ? -13.586 5.429 7.283 1.00 94.62 121 THR A CA 1
ATOM 900 C C . THR A 1 121 ? -13.508 5.356 8.799 1.00 94.62 121 THR A C 1
ATOM 902 O O . THR A 1 121 ? -14.290 4.652 9.434 1.00 94.62 121 THR A O 1
ATOM 905 N N . ILE A 1 122 ? -12.552 6.080 9.376 1.00 94.81 122 ILE A N 1
ATOM 906 C CA . ILE A 1 122 ? -12.377 6.193 10.824 1.00 94.81 122 ILE A CA 1
ATOM 907 C C . ILE A 1 122 ? -12.870 7.578 11.225 1.00 94.81 122 ILE A C 1
ATOM 909 O O . ILE A 1 122 ? -12.429 8.582 10.664 1.00 94.81 122 ILE A O 1
ATOM 913 N N . ARG A 1 123 ? -13.808 7.639 12.165 1.00 93.06 123 ARG A N 1
ATOM 914 C CA . ARG A 1 123 ? -14.460 8.877 12.596 1.00 93.06 123 ARG A CA 1
ATOM 915 C C . ARG A 1 123 ? -14.436 8.977 14.115 1.00 93.06 123 ARG A C 1
ATOM 917 O O . ARG A 1 123 ? -14.492 7.967 14.821 1.00 93.06 123 ARG A O 1
ATOM 924 N N . ARG A 1 124 ? -14.378 10.207 14.630 1.00 84.56 124 ARG A N 1
ATOM 925 C CA . ARG A 1 124 ? -14.683 10.451 16.045 1.00 84.56 124 ARG A CA 1
ATOM 926 C C . ARG A 1 124 ? -16.126 10.035 16.296 1.00 84.56 124 ARG A C 1
ATOM 928 O O . ARG A 1 124 ? -16.980 10.274 15.446 1.00 84.56 124 ARG A O 1
ATOM 935 N N . ALA A 1 125 ? -16.370 9.371 17.422 1.00 67.12 125 ALA A N 1
ATOM 936 C CA . ALA A 1 125 ? -17.732 9.076 17.830 1.00 67.12 125 ALA A CA 1
ATOM 937 C C . ALA A 1 125 ? -18.468 10.416 17.961 1.00 67.12 125 ALA A C 1
ATOM 939 O O . ALA A 1 125 ? -18.042 11.269 18.740 1.00 67.12 125 ALA A O 1
ATOM 940 N N . SER A 1 126 ? -19.517 10.624 17.166 1.00 57.62 126 SER A N 1
ATOM 941 C CA . SER A 1 126 ? -20.448 11.711 17.442 1.00 57.62 126 SER A CA 1
ATOM 942 C C . SER A 1 126 ? -21.123 11.369 18.761 1.00 57.62 126 SER A C 1
ATOM 944 O O . SER A 1 126 ? -21.832 10.369 18.850 1.00 57.62 126 SER A O 1
ATOM 946 N N . LEU A 1 127 ? -20.825 12.157 19.791 1.00 50.19 127 LEU A N 1
ATOM 947 C CA . LEU A 1 127 ? -21.656 12.248 20.982 1.00 50.19 127 LEU A CA 1
ATOM 948 C C . LEU A 1 127 ? -22.984 12.840 20.497 1.00 50.19 127 LEU A C 1
ATOM 950 O O . LEU A 1 127 ? -23.050 14.033 20.207 1.00 50.19 127 LEU A O 1
ATOM 954 N N . GLY A 1 128 ? -23.955 11.964 20.249 1.00 44.78 128 GLY A N 1
ATOM 955 C CA . GLY A 1 128 ? -25.364 12.333 20.176 1.00 44.78 128 GLY A CA 1
ATOM 956 C C . GLY A 1 128 ? -25.932 12.395 21.580 1.00 44.78 128 GLY A C 1
ATOM 957 O O . GLY A 1 128 ? -25.471 11.580 22.414 1.00 44.78 128 GLY A O 1
#

pLDDT: mean 85.32, std 10.27, range [44.78, 96.56]

Solvent-accessible surface area (backbone atoms only — not comparable to full-atom values): 7064 Å² total; per-residue (Å²): 140,62,66,30,59,72,59,79,39,61,60,63,37,52,47,64,59,40,41,77,67,45,73,77,40,56,77,70,52,36,50,54,49,52,53,56,54,43,72,48,98,69,66,38,62,61,50,36,53,51,50,52,51,51,50,50,53,50,50,51,53,50,52,23,49,57,44,35,56,49,43,51,74,70,35,57,70,24,30,34,25,38,68,90,66,51,74,56,28,30,28,38,36,89,80,34,24,28,52,26,96,93,46,74,43,71,62,42,60,70,44,25,42,33,39,76,70,55,50,30,46,79,39,77,70,79,87,123

Mean predicted aligned error: 10.38 Å

Sequence (128 aa):
MGIAKRHGKRLEDIATAFRERLSTLSSREAYAYIRSLAAKDLDFAAIVSGKEGAIRAATEAQSAKNLLSSILAKSHGLTVVKRDGTSLGRIDAHAQVVMGQGGSFPVNLRFAMAVQKGQVTIRRASLG

Nearest PDB structures (foldseek):
  5x3f-assembly1_B  TM=5.194E-01  e=2.463E+00  Staphylococcus aureus
  4mx2-assembly1_A  TM=3.569E-01  e=7.230E+00  Leishmania donovani

Radius of gyration: 24.36 Å; Cα contacts (8 Å, |Δi|>4): 147; chains: 1; bounding box: 57×22×59 Å

Organism: NCBI:txid82633

Secondary structure (DSSP, 8-state):
--STGGGT--HHHHHHHTHHHHHTS-HHHHHHHHHHHHTS---HHHHHHHHHHHHHHHHHHHHHHHHHHHHHHH-TTPEEEETTS-EEEEEETTTTEEEETTEEEE-SHHHHHHHHTTSEEEE-----